Protein AF-A0A1E3A110-F1 (afdb_monomer)

Radius of gyration: 11.61 Å; Cα contacts (8 Å, |Δi|>4): 97; chains: 1; bounding box: 21×27×36 Å

Organism: NCBI:txid1432052

Structure (mmCIF, N/CA/C/O backbone):
data_AF-A0A1E3A110-F1
#
_entry.id   AF-A0A1E3A110-F1
#
loop_
_atom_site.group_PDB
_atom_site.id
_atom_site.type_symbol
_atom_site.label_atom_id
_atom_site.label_alt_id
_atom_site.label_comp_id
_atom_site.label_asym_id
_atom_site.label_entity_id
_atom_site.label_seq_id
_atom_site.pdbx_PDB_ins_code
_atom_site.Cartn_x
_atom_site.Cartn_y
_atom_site.Cartn_z
_atom_site.occupancy
_atom_site.B_iso_or_equiv
_atom_site.auth_seq_id
_atom_site.auth_comp_id
_atom_site.auth_asym_id
_atom_site.auth_atom_id
_atom_site.pdbx_PDB_model_num
ATOM 1 N N . MET A 1 1 ? 4.057 -2.380 -1.190 1.00 76.62 1 MET A N 1
ATOM 2 C CA . MET A 1 1 ? 4.563 -1.291 -2.072 1.00 76.62 1 MET A CA 1
ATOM 3 C C . MET A 1 1 ? 3.905 0.024 -1.655 1.00 76.62 1 MET A C 1
ATOM 5 O O . MET A 1 1 ? 2.774 -0.041 -1.193 1.00 76.62 1 MET A O 1
ATOM 9 N N . ILE A 1 2 ? 4.571 1.180 -1.798 1.00 79.44 2 ILE A N 1
ATOM 10 C CA . ILE A 1 2 ? 4.046 2.498 -1.375 1.00 79.44 2 ILE A CA 1
ATOM 11 C C . ILE A 1 2 ? 3.789 3.396 -2.593 1.00 79.44 2 ILE A C 1
ATOM 13 O O . ILE A 1 2 ? 4.657 3.540 -3.454 1.00 79.44 2 ILE A O 1
ATOM 17 N N . ILE A 1 3 ? 2.626 4.049 -2.634 1.00 80.62 3 ILE A N 1
ATOM 18 C CA . ILE A 1 3 ? 2.294 5.089 -3.615 1.00 80.62 3 ILE A CA 1
ATOM 19 C C . ILE A 1 3 ? 2.742 6.443 -3.060 1.00 80.62 3 ILE A C 1
ATOM 21 O O . ILE A 1 3 ? 2.121 6.996 -2.150 1.00 80.62 3 ILE A O 1
ATOM 25 N N . VAL A 1 4 ? 3.829 6.982 -3.612 1.00 74.88 4 VAL A N 1
ATOM 26 C CA . VAL A 1 4 ? 4.444 8.231 -3.129 1.00 74.88 4 VAL A CA 1
ATOM 27 C C . VAL A 1 4 ? 3.632 9.483 -3.460 1.00 74.88 4 VAL A C 1
ATOM 29 O O . VAL A 1 4 ? 3.719 10.459 -2.726 1.00 74.88 4 VAL A O 1
ATOM 32 N N . ASP A 1 5 ? 2.808 9.466 -4.512 1.00 71.44 5 ASP A N 1
ATOM 33 C CA . ASP A 1 5 ? 1.936 10.603 -4.855 1.00 71.44 5 ASP A CA 1
ATOM 34 C C . ASP A 1 5 ? 0.862 10.843 -3.774 1.00 71.44 5 ASP A C 1
ATOM 36 O O . ASP A 1 5 ? 0.508 11.977 -3.452 1.00 71.44 5 ASP A O 1
ATOM 40 N N . 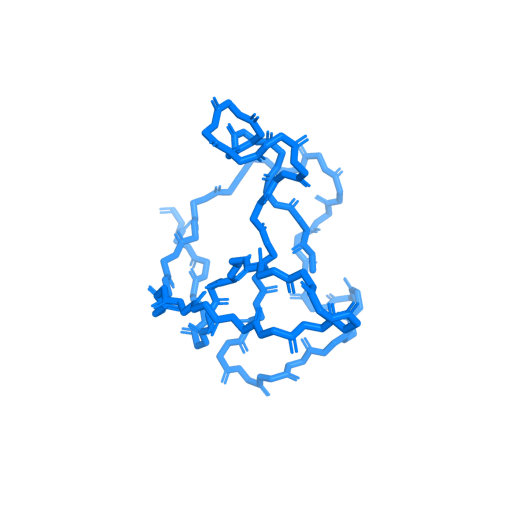ALA A 1 6 ? 0.452 9.777 -3.077 1.00 68.31 6 ALA A N 1
ATOM 41 C CA . ALA A 1 6 ? -0.434 9.877 -1.922 1.00 68.31 6 ALA A CA 1
ATOM 42 C C . ALA A 1 6 ? 0.237 10.510 -0.682 1.00 68.31 6 ALA A C 1
ATOM 44 O O . ALA A 1 6 ? -0.447 10.848 0.287 1.00 68.31 6 ALA A O 1
ATOM 45 N N . ALA A 1 7 ? 1.556 10.756 -0.707 1.00 63.34 7 ALA A N 1
ATOM 46 C CA . ALA A 1 7 ? 2.248 11.463 0.371 1.00 63.34 7 ALA A CA 1
ATOM 47 C C . ALA A 1 7 ? 1.749 12.910 0.561 1.00 63.34 7 ALA A C 1
ATOM 49 O O . ALA A 1 7 ? 1.974 13.510 1.613 1.00 63.34 7 ALA A O 1
ATOM 50 N N . ALA A 1 8 ? 1.032 13.467 -0.423 1.00 61.25 8 ALA A N 1
ATOM 51 C CA . ALA A 1 8 ? 0.380 14.768 -0.304 1.00 61.25 8 ALA A CA 1
ATOM 52 C C . ALA A 1 8 ? -0.802 14.782 0.690 1.00 61.25 8 ALA A C 1
ATOM 54 O O . ALA A 1 8 ? -1.096 15.840 1.249 1.00 61.25 8 ALA A O 1
ATOM 55 N N . CYS A 1 9 ? -1.475 13.646 0.931 1.00 63.91 9 CYS A N 1
ATOM 56 C CA . CYS A 1 9 ? -2.583 13.549 1.894 1.00 63.91 9 CYS A CA 1
ATOM 57 C C . CYS A 1 9 ? -2.201 12.828 3.194 1.00 63.91 9 CYS A C 1
ATOM 59 O O . CYS A 1 9 ? -2.691 13.194 4.262 1.00 63.91 9 CYS A O 1
ATOM 61 N N . CYS A 1 10 ? -1.304 11.846 3.117 1.00 59.72 10 CYS A N 1
ATOM 62 C CA . CYS A 1 10 ? -0.830 11.048 4.242 1.00 59.72 10 CYS A CA 1
ATOM 63 C C . CYS A 1 10 ? 0.694 11.013 4.123 1.00 59.72 10 CYS A C 1
ATOM 65 O O . CYS A 1 10 ? 1.187 10.285 3.280 1.00 59.72 10 CYS A O 1
ATOM 67 N N . GLN A 1 11 ? 1.441 11.819 4.891 1.00 61.88 11 GLN A N 1
ATOM 68 C CA . GLN A 1 11 ? 2.882 12.135 4.714 1.00 61.88 11 GLN A CA 1
ATOM 69 C C . GLN A 1 11 ? 3.853 10.940 4.517 1.00 61.88 11 GLN A C 1
ATOM 71 O O . GLN A 1 11 ? 5.023 11.156 4.208 1.00 61.88 11 GLN A O 1
ATOM 76 N N . LEU A 1 12 ? 3.381 9.703 4.691 1.00 67.44 12 LEU A N 1
ATOM 77 C CA . LEU A 1 12 ? 4.100 8.436 4.539 1.00 67.44 12 LEU A CA 1
ATOM 78 C C . LEU A 1 12 ? 3.807 7.708 3.202 1.00 67.44 12 LEU A C 1
ATOM 80 O O . LEU A 1 12 ? 4.466 6.721 2.891 1.00 67.44 12 LEU A O 1
ATOM 84 N N . GLY A 1 13 ? 2.868 8.207 2.388 1.00 81.00 13 GLY A N 1
ATOM 85 C CA . GLY A 1 13 ? 2.303 7.503 1.232 1.00 81.00 13 GLY A CA 1
ATOM 86 C C . GLY A 1 13 ? 1.144 6.577 1.625 1.00 81.00 13 GLY A C 1
ATOM 87 O O . GLY A 1 13 ? 0.697 6.585 2.770 1.00 81.00 13 GLY A O 1
ATOM 88 N N . ILE A 1 14 ? 0.636 5.801 0.664 1.00 87.81 14 ILE A N 1
ATOM 89 C CA . ILE A 1 14 ? -0.367 4.747 0.902 1.00 87.81 14 ILE A CA 1
ATOM 90 C C . ILE A 1 14 ? 0.228 3.410 0.481 1.00 87.81 14 ILE A C 1
ATOM 92 O O . ILE A 1 14 ? 0.725 3.269 -0.640 1.00 87.81 14 ILE A O 1
ATOM 96 N N . GLU A 1 15 ? 0.167 2.430 1.373 1.00 89.50 15 GLU A N 1
ATOM 97 C CA . G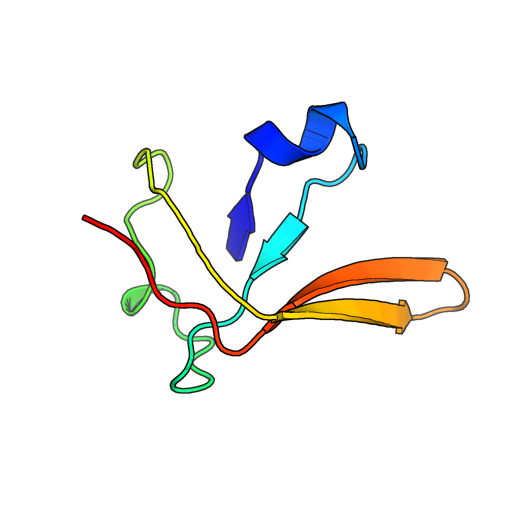LU A 1 15 ? 0.548 1.058 1.063 1.00 89.50 15 GLU A CA 1
ATOM 98 C C . GLU A 1 15 ? -0.535 0.375 0.232 1.00 89.50 15 GLU A C 1
ATOM 100 O O . GLU A 1 15 ? -1.723 0.633 0.416 1.00 89.50 15 GLU A O 1
ATOM 105 N N . PHE A 1 16 ? -0.153 -0.514 -0.682 1.00 90.94 16 PHE A N 1
ATOM 106 C CA . PHE A 1 16 ? -1.122 -1.375 -1.352 1.00 90.94 16 PHE A CA 1
ATOM 107 C C . PHE A 1 16 ? -0.646 -2.817 -1.467 1.00 90.94 16 PHE A C 1
ATOM 109 O O . PHE A 1 16 ? 0.549 -3.087 -1.635 1.00 90.94 16 PHE A O 1
ATOM 116 N N . ILE A 1 17 ? -1.623 -3.718 -1.396 1.00 91.44 17 ILE A N 1
ATOM 117 C CA . ILE A 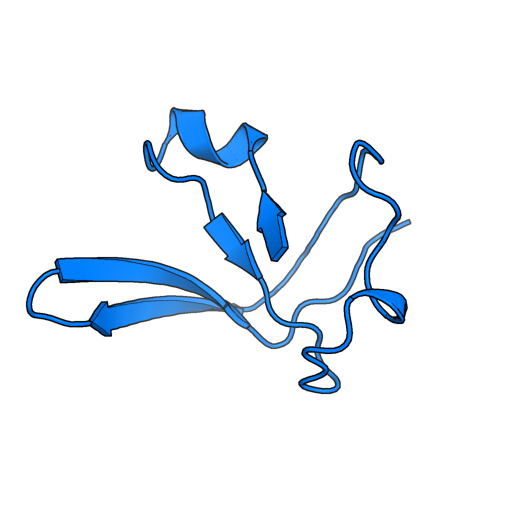1 17 ? -1.470 -5.168 -1.487 1.00 91.44 17 ILE A CA 1
ATOM 118 C C . ILE A 1 17 ? -2.267 -5.655 -2.695 1.00 91.44 17 ILE A C 1
ATOM 120 O O . ILE A 1 17 ? -3.452 -5.329 -2.846 1.00 91.44 17 ILE A O 1
ATOM 124 N N . LEU A 1 18 ? -1.615 -6.442 -3.551 1.00 91.62 18 LEU A N 1
ATOM 125 C CA . LEU A 1 18 ? -2.237 -7.045 -4.727 1.00 91.62 18 LEU A CA 1
ATOM 126 C C . LEU A 1 18 ? -3.380 -7.983 -4.330 1.00 91.62 18 LEU A C 1
ATOM 128 O O . LEU A 1 18 ? -3.364 -8.624 -3.282 1.00 91.62 18 LEU A O 1
ATOM 132 N N . LYS A 1 19 ? -4.372 -8.127 -5.204 1.00 90.19 19 LYS A N 1
ATOM 133 C CA . LYS A 1 19 ? -5.530 -9.007 -4.986 1.00 90.19 19 LYS A CA 1
ATOM 134 C C . LYS A 1 19 ? -5.196 -10.482 -4.756 1.00 90.19 19 LYS A C 1
ATOM 136 O O . LYS A 1 19 ? -5.963 -11.187 -4.106 1.00 90.19 19 LYS A O 1
ATOM 141 N N . ASN A 1 20 ? -4.061 -10.949 -5.269 1.00 87.44 20 ASN A N 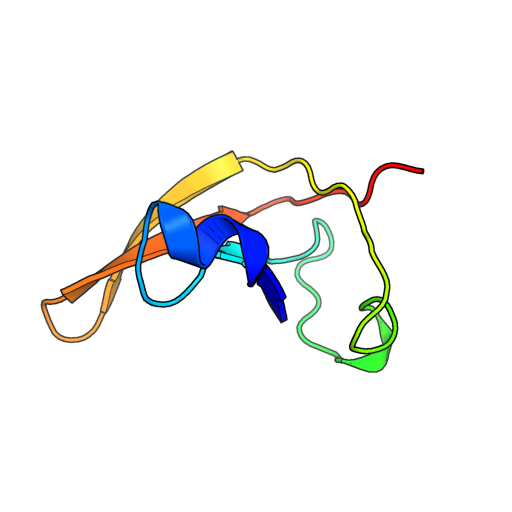1
ATOM 142 C CA . ASN A 1 20 ? -3.545 -12.293 -5.001 1.00 87.44 20 ASN A CA 1
ATOM 143 C C . ASN A 1 20 ? -2.867 -12.420 -3.620 1.00 87.44 20 ASN A C 1
ATOM 145 O O . ASN A 1 20 ? -2.443 -13.516 -3.263 1.00 87.44 20 ASN A O 1
ATOM 149 N N . GLY A 1 21 ? -2.766 -11.325 -2.860 1.00 86.31 21 GLY A N 1
ATOM 150 C CA . GLY A 1 21 ? -2.086 -11.259 -1.571 1.00 86.31 21 GLY A CA 1
ATOM 151 C C . GLY A 1 21 ? -0.568 -11.391 -1.666 1.00 86.31 21 GLY A C 1
ATOM 152 O O . GLY A 1 21 ? 0.055 -11.697 -0.656 1.00 86.31 21 GLY A O 1
ATOM 153 N N . SER A 1 22 ? 0.028 -11.229 -2.853 1.00 87.75 22 SER A N 1
ATOM 154 C CA . SER A 1 22 ? 1.469 -11.403 -3.008 1.00 87.75 22 SER A CA 1
ATOM 155 C C . SER A 1 22 ? 2.254 -10.259 -2.373 1.00 87.75 22 SER A C 1
ATOM 157 O O . SER A 1 22 ? 1.963 -9.076 -2.571 1.00 87.75 22 SER A O 1
ATOM 159 N N . GLU A 1 23 ? 3.291 -10.642 -1.639 1.00 86.38 23 GLU A N 1
ATOM 160 C CA . GLU A 1 23 ? 4.295 -9.755 -1.055 1.00 86.38 23 GLU A CA 1
ATOM 161 C C . GLU A 1 23 ? 5.626 -9.835 -1.823 1.00 86.38 23 GLU A C 1
ATOM 163 O O . GLU A 1 23 ? 6.576 -9.131 -1.477 1.00 86.38 23 GLU A O 1
ATOM 168 N N . ASP A 1 24 ? 5.712 -10.680 -2.861 1.00 89.19 24 ASP A N 1
ATOM 169 C CA . ASP A 1 24 ? 6.918 -10.823 -3.675 1.00 89.19 24 ASP A CA 1
ATOM 170 C C . ASP A 1 24 ? 7.134 -9.545 -4.504 1.00 89.19 24 ASP A C 1
ATOM 172 O O . ASP A 1 24 ? 6.279 -9.202 -5.324 1.00 89.19 24 ASP A O 1
ATOM 176 N N . PRO A 1 25 ? 8.268 -8.835 -4.346 1.00 87.31 25 PRO A N 1
ATOM 177 C CA . PRO A 1 25 ? 8.573 -7.641 -5.130 1.00 87.31 25 PRO A CA 1
ATOM 178 C C . PRO A 1 25 ? 8.522 -7.862 -6.646 1.00 87.31 25 PRO A C 1
ATOM 180 O O . PRO A 1 25 ? 8.290 -6.902 -7.376 1.00 87.31 25 PRO A O 1
ATOM 183 N N . ALA A 1 26 ? 8.740 -9.095 -7.121 1.00 90.94 26 ALA A N 1
ATOM 184 C CA . ALA A 1 26 ? 8.675 -9.437 -8.540 1.00 90.94 26 ALA A CA 1
ATOM 185 C C . ALA A 1 26 ? 7.254 -9.365 -9.126 1.00 90.94 26 ALA A C 1
ATOM 187 O O . ALA A 1 26 ? 7.113 -9.228 -10.340 1.00 90.94 26 ALA A O 1
ATOM 188 N N . ASP A 1 27 ? 6.218 -9.432 -8.284 1.00 90.56 27 ASP A N 1
ATOM 189 C CA . ASP A 1 27 ? 4.818 -9.303 -8.706 1.00 90.56 27 ASP A CA 1
ATOM 190 C C . ASP A 1 27 ? 4.357 -7.836 -8.791 1.00 90.56 27 ASP A C 1
ATOM 192 O O . ASP A 1 27 ? 3.254 -7.555 -9.265 1.00 90.56 27 ASP A O 1
ATOM 196 N N . TYR A 1 28 ? 5.192 -6.890 -8.350 1.00 90.81 28 TYR A N 1
ATOM 197 C CA . TYR A 1 28 ? 4.913 -5.458 -8.412 1.00 90.81 28 TYR A CA 1
ATOM 198 C C . TYR A 1 28 ? 5.592 -4.801 -9.628 1.00 90.81 28 TYR A C 1
ATOM 200 O O . TYR A 1 28 ? 6.613 -5.288 -10.117 1.00 90.81 28 TYR A O 1
ATOM 208 N N . PRO A 1 29 ? 5.065 -3.658 -10.108 1.00 90.25 29 PRO A N 1
ATOM 209 C CA . PRO A 1 29 ? 5.727 -2.846 -11.125 1.00 90.25 29 PRO A CA 1
ATOM 210 C C . PRO A 1 29 ? 7.143 -2.440 -10.708 1.00 90.25 29 PRO A C 1
ATOM 212 O O . PRO A 1 29 ? 7.422 -2.243 -9.521 1.00 90.25 29 PRO A O 1
ATOM 215 N N . GLU A 1 30 ? 8.022 -2.237 -11.6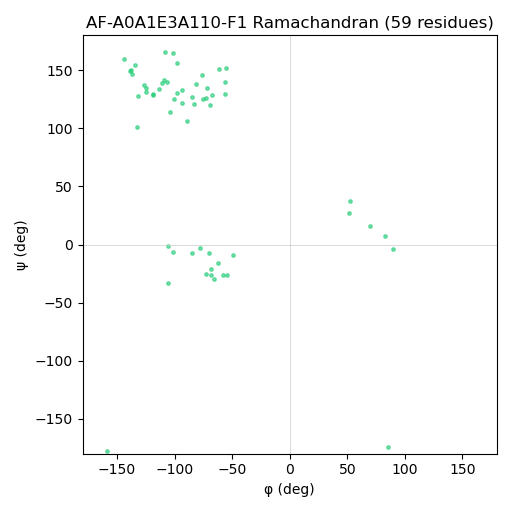92 1.00 90.50 30 GLU A N 1
ATOM 216 C CA . GLU A 1 30 ? 9.365 -1.716 -11.438 1.00 90.50 30 GLU A CA 1
ATOM 217 C C . GLU A 1 30 ? 9.297 -0.379 -10.688 1.00 90.50 30 GLU A C 1
ATOM 219 O O . GLU A 1 30 ? 8.460 0.483 -10.977 1.00 90.50 30 GLU A O 1
ATOM 224 N N . ALA A 1 31 ? 10.201 -0.186 -9.727 1.00 87.38 31 ALA A N 1
ATOM 225 C CA . ALA A 1 31 ? 10.248 1.034 -8.934 1.00 87.38 31 ALA A CA 1
ATOM 226 C C . ALA A 1 31 ? 10.392 2.279 -9.830 1.00 87.38 31 ALA A C 1
ATOM 228 O O . ALA A 1 31 ? 11.277 2.350 -10.680 1.00 87.38 31 ALA A O 1
ATOM 229 N N . GLY A 1 32 ? 9.532 3.277 -9.608 1.00 86.38 32 GLY A N 1
ATOM 230 C CA . GLY A 1 32 ? 9.480 4.501 -10.416 1.00 86.38 32 GLY A CA 1
ATOM 231 C C . GLY A 1 32 ? 8.544 4.431 -11.627 1.00 86.38 32 GLY A C 1
ATOM 232 O O . GLY A 1 32 ? 8.361 5.450 -12.289 1.00 86.38 32 GLY A O 1
ATOM 233 N N . THR A 1 33 ? 7.924 3.279 -11.898 1.00 88.94 33 THR A N 1
ATOM 234 C CA . THR A 1 33 ? 6.840 3.171 -12.884 1.00 88.94 33 THR A CA 1
ATOM 235 C C . THR A 1 33 ? 5.611 3.927 -12.386 1.00 88.94 33 THR A C 1
ATOM 237 O O . THR A 1 33 ? 5.153 3.703 -11.265 1.00 88.94 33 THR A O 1
ATOM 240 N N . GLU A 1 34 ? 5.066 4.811 -13.220 1.00 89.12 34 GLU A N 1
ATOM 241 C CA . GLU A 1 34 ? 3.771 5.437 -12.959 1.00 89.12 34 GLU A CA 1
ATOM 242 C C . GLU A 1 34 ? 2.662 4.405 -13.177 1.00 89.12 34 GLU A C 1
ATOM 244 O O . GLU A 1 34 ? 2.598 3.765 -14.227 1.00 89.12 34 GLU A O 1
ATOM 249 N N . VAL A 1 35 ? 1.808 4.226 -12.171 1.00 89.31 35 VAL A N 1
ATOM 250 C CA . VAL A 1 35 ? 0.697 3.273 -12.208 1.00 89.31 35 VAL A CA 1
ATOM 251 C C . VAL A 1 35 ? -0.556 3.876 -11.595 1.00 89.31 35 VAL A C 1
ATOM 253 O O . VAL A 1 35 ? -0.489 4.658 -10.646 1.00 89.31 35 VAL A O 1
ATOM 256 N N . CYS A 1 36 ? -1.706 3.443 -12.099 1.00 89.94 36 CYS A N 1
ATOM 257 C CA . CYS A 1 36 ? -2.996 3.646 -11.457 1.00 89.94 36 CYS A CA 1
ATOM 258 C C . CYS A 1 36 ? -3.359 2.377 -10.683 1.00 89.94 36 CYS A C 1
ATOM 260 O O . CYS A 1 36 ? -3.299 1.278 -11.226 1.00 89.94 36 CYS A O 1
ATOM 262 N N . VAL A 1 37 ? -3.745 2.512 -9.416 1.00 90.00 37 VAL A N 1
ATOM 263 C CA . VAL A 1 37 ? -4.125 1.377 -8.563 1.00 90.00 37 VAL A CA 1
ATOM 264 C C . VAL A 1 37 ? -5.522 1.624 -8.012 1.00 90.00 37 VAL A C 1
ATOM 266 O O . VAL A 1 37 ? -5.823 2.725 -7.551 1.00 90.00 37 VAL A O 1
ATOM 269 N N . ALA A 1 38 ? -6.375 0.603 -8.049 1.00 91.31 38 ALA A N 1
ATOM 270 C CA . ALA A 1 38 ? -7.693 0.630 -7.427 1.00 91.31 38 ALA A CA 1
ATOM 271 C C . ALA A 1 38 ? -7.839 -0.550 -6.468 1.00 91.31 38 ALA A C 1
ATOM 273 O O . ALA A 1 38 ? -7.562 -1.688 -6.832 1.00 91.31 38 ALA A O 1
ATOM 274 N N . GLY A 1 39 ? -8.301 -0.277 -5.252 1.00 91.69 39 GLY A N 1
ATOM 275 C CA . GLY A 1 39 ? -8.479 -1.280 -4.208 1.00 91.69 39 GLY A CA 1
ATOM 276 C C . GLY A 1 39 ? -9.479 -0.819 -3.156 1.00 91.69 39 GLY A C 1
ATOM 277 O O . GLY A 1 39 ? -10.076 0.256 -3.261 1.00 91.69 39 GLY A O 1
ATOM 278 N N . GLU A 1 40 ? -9.668 -1.641 -2.134 1.00 93.50 40 GLU A N 1
ATOM 279 C CA . GLU A 1 40 ? -10.468 -1.291 -0.968 1.00 93.50 40 GLU A CA 1
ATOM 280 C C . GLU A 1 40 ? -9.614 -0.490 0.018 1.00 93.50 40 GLU A C 1
ATOM 282 O O . GLU A 1 40 ? -8.587 -0.970 0.497 1.00 93.50 40 GLU A O 1
ATOM 287 N N . PHE A 1 41 ? -10.045 0.734 0.324 1.00 91.38 41 PHE A N 1
ATOM 288 C CA . PHE A 1 41 ? -9.389 1.567 1.324 1.00 91.38 41 PHE A CA 1
ATOM 289 C C . PHE A 1 41 ? -9.724 1.084 2.730 1.00 91.38 41 PHE A C 1
ATOM 291 O O . PHE A 1 41 ? -10.896 1.010 3.110 1.00 91.38 41 PHE A O 1
ATOM 298 N N . GLN A 1 42 ? -8.688 0.817 3.514 1.00 91.81 42 GLN A N 1
ATOM 299 C CA . GLN A 1 42 ? -8.816 0.397 4.898 1.00 91.81 42 GLN A CA 1
ATOM 300 C C . GLN A 1 42 ? -7.848 1.170 5.796 1.00 91.81 42 GLN A C 1
ATOM 302 O O . GLN A 1 42 ? -6.802 1.655 5.360 1.00 91.81 42 GLN A O 1
ATOM 307 N N . LEU A 1 43 ? -8.226 1.262 7.069 1.00 91.38 43 LEU A N 1
ATOM 308 C CA . LEU A 1 43 ? -7.371 1.745 8.143 1.00 91.38 43 LEU A CA 1
ATOM 309 C C . LEU A 1 43 ? -7.002 0.566 9.038 1.00 91.38 43 LEU A C 1
ATOM 311 O O . LEU A 1 43 ? -7.852 -0.288 9.302 1.00 91.38 43 LEU A O 1
ATOM 315 N N . TYR A 1 44 ? -5.765 0.537 9.516 1.00 90.75 44 TYR A N 1
ATOM 316 C CA . TYR A 1 44 ? -5.313 -0.439 10.502 1.00 90.75 44 TYR A CA 1
ATOM 317 C C . TYR A 1 44 ? -4.446 0.239 11.559 1.00 90.75 44 TYR A C 1
ATOM 319 O O . TYR A 1 44 ? -3.790 1.239 11.278 1.00 90.75 44 TYR A O 1
ATOM 327 N N . ASP A 1 45 ? -4.474 -0.293 12.778 1.00 93.50 45 ASP A N 1
ATOM 328 C CA . ASP A 1 45 ? -3.658 0.195 13.885 1.00 93.50 45 ASP A CA 1
ATOM 329 C C . ASP A 1 45 ? -2.439 -0.715 14.065 1.00 93.50 45 ASP A C 1
ATOM 331 O O . ASP A 1 45 ? -2.585 -1.925 14.264 1.00 93.50 45 ASP A O 1
ATOM 335 N N . GLU A 1 46 ? -1.245 -0.133 14.034 1.00 90.31 46 GLU A N 1
ATOM 336 C CA . GLU A 1 46 ? 0.022 -0.810 14.310 1.00 90.31 46 GLU A CA 1
ATOM 337 C C . GLU A 1 46 ? 0.830 0.037 15.297 1.00 90.31 46 GLU A C 1
ATOM 339 O O . GLU A 1 46 ? 0.960 1.247 15.141 1.00 90.31 46 GLU A O 1
ATOM 344 N N . ASP A 1 47 ? 1.285 -0.581 16.390 1.00 92.56 47 ASP A N 1
ATOM 345 C CA . ASP A 1 47 ? 2.025 0.091 17.472 1.00 92.56 47 ASP A CA 1
ATOM 346 C C . ASP A 1 47 ? 1.351 1.359 18.053 1.00 92.56 47 ASP A C 1
ATOM 348 O O . ASP A 1 47 ? 1.995 2.230 18.637 1.00 92.56 47 ASP A O 1
ATOM 352 N N . GLY A 1 48 ? 0.018 1.434 17.968 1.00 91.50 48 GLY A N 1
ATOM 353 C CA . GLY A 1 48 ? -0.769 2.572 18.457 1.00 91.50 48 GLY A CA 1
ATOM 354 C C . GLY A 1 48 ? -0.851 3.7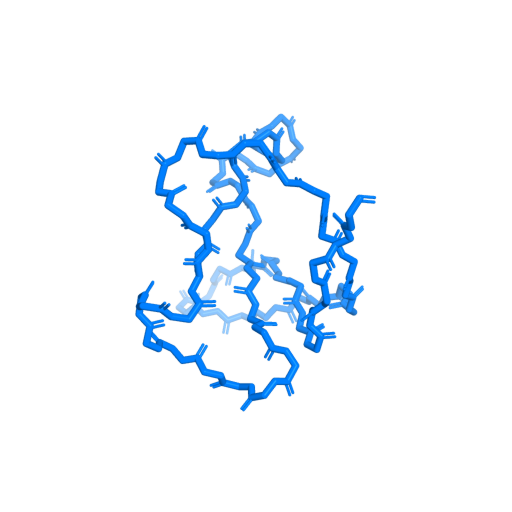49 17.482 1.00 91.50 48 GLY A C 1
ATOM 355 O O . GLY A 1 48 ? -1.401 4.789 17.849 1.00 91.50 48 GLY A O 1
ATOM 356 N N . GLU A 1 49 ? -0.346 3.585 16.261 1.00 89.00 49 GLU A N 1
ATOM 357 C CA . GLU A 1 49 ? -0.516 4.518 15.153 1.00 89.00 49 GLU A CA 1
ATOM 358 C C . GLU A 1 49 ? -1.492 3.942 14.120 1.00 89.00 49 GLU A C 1
ATOM 360 O O . GLU A 1 49 ? -1.483 2.747 13.829 1.00 89.00 49 GLU A O 1
ATOM 365 N N . THR A 1 50 ? -2.363 4.795 13.576 1.00 88.56 50 THR A N 1
ATOM 366 C CA . THR A 1 50 ? -3.326 4.397 12.545 1.00 88.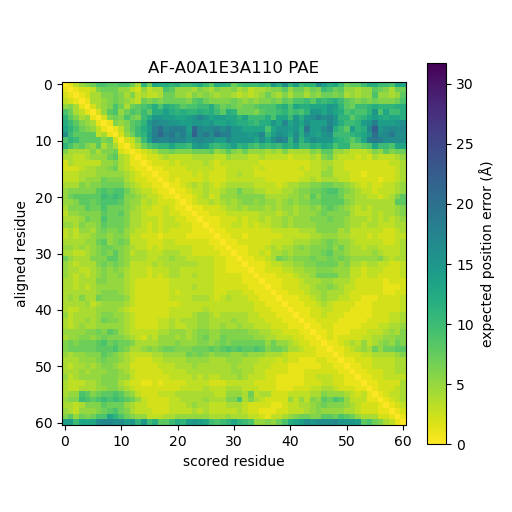56 50 THR A CA 1
ATOM 367 C C . THR A 1 50 ? -2.736 4.662 11.164 1.00 88.56 50 THR A C 1
ATOM 369 O O . THR A 1 50 ? -2.436 5.807 10.814 1.00 88.56 50 THR A O 1
ATOM 372 N N . TYR A 1 51 ? -2.639 3.612 10.360 1.00 88.25 51 TYR A N 1
ATOM 373 C CA . TYR A 1 51 ? -2.134 3.623 8.994 1.00 88.25 51 TYR A CA 1
ATOM 374 C C . TYR A 1 51 ? -3.261 3.426 7.985 1.00 88.25 51 TYR A C 1
ATOM 376 O O . TYR A 1 51 ? -4.382 3.042 8.328 1.00 88.25 51 TYR A O 1
ATOM 384 N N . CYS A 1 52 ? -2.959 3.706 6.720 1.00 88.56 52 CYS A N 1
ATOM 385 C CA . CYS A 1 52 ? -3.889 3.535 5.616 1.00 88.56 52 CYS A CA 1
ATOM 386 C C . CYS A 1 52 ? -3.270 2.682 4.512 1.00 88.56 52 CYS A C 1
ATOM 388 O O . CYS A 1 52 ? -2.112 2.867 4.134 1.00 88.56 52 CYS A O 1
ATOM 390 N N . HIS A 1 53 ? -4.070 1.762 3.981 1.00 91.19 53 HIS A N 1
ATOM 391 C CA . HIS A 1 53 ? -3.663 0.892 2.884 1.00 91.19 53 HIS A CA 1
ATOM 392 C C . HIS A 1 53 ? -4.813 0.604 1.917 1.00 91.19 53 HIS A C 1
ATOM 394 O O . HIS A 1 53 ? -5.993 0.751 2.252 1.00 91.19 53 HIS A O 1
ATOM 400 N N . LEU A 1 54 ? -4.451 0.198 0.704 1.00 92.06 54 LEU A N 1
ATOM 401 C CA . LEU A 1 54 ? -5.349 -0.343 -0.305 1.00 92.06 54 LEU A CA 1
ATOM 402 C C . LEU A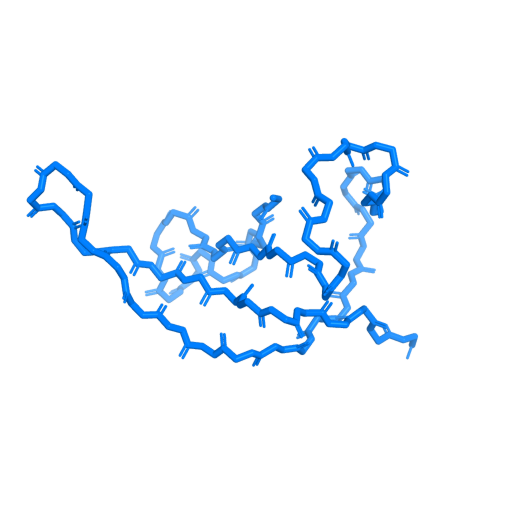 1 54 ? -5.164 -1.859 -0.384 1.00 92.06 54 LEU A C 1
ATOM 404 O O . LEU A 1 54 ? -4.122 -2.361 -0.813 1.00 92.06 54 LEU A O 1
ATOM 408 N N . VAL A 1 55 ? -6.194 -2.605 -0.006 1.00 91.62 55 VAL A N 1
ATOM 409 C CA . VAL A 1 55 ? -6.204 -4.070 -0.111 1.00 91.62 55 VAL A CA 1
ATOM 410 C C . VAL A 1 55 ? -7.007 -4.522 -1.320 1.00 91.62 55 VAL A C 1
ATOM 412 O O . VAL A 1 55 ? -7.784 -3.757 -1.892 1.00 91.62 55 VAL A O 1
ATOM 415 N N . SER A 1 56 ? -6.842 -5.789 -1.705 1.00 88.69 56 SER A N 1
ATOM 416 C CA . SER A 1 56 ? -7.495 -6.351 -2.894 1.00 88.69 56 SER A CA 1
ATOM 417 C C . SER A 1 56 ? -7.247 -5.509 -4.149 1.00 88.69 56 SER A C 1
ATOM 419 O O . SER A 1 56 ? -8.152 -5.319 -4.961 1.00 88.69 56 SER A O 1
ATOM 421 N N . SER A 1 57 ? -6.035 -4.964 -4.269 1.00 89.31 57 SER A N 1
ATOM 422 C CA . SER A 1 57 ? -5.733 -3.950 -5.268 1.00 89.31 57 SER A CA 1
ATOM 423 C C . SER A 1 57 ? -5.462 -4.564 -6.636 1.00 89.31 57 SER A C 1
ATOM 425 O O . SER A 1 57 ? -4.741 -5.561 -6.752 1.00 89.31 57 SER A O 1
ATOM 427 N N . ASP A 1 58 ? -6.012 -3.924 -7.660 1.00 90.94 58 ASP A N 1
ATOM 428 C CA . ASP A 1 58 ? -5.774 -4.189 -9.072 1.00 90.94 58 ASP A CA 1
ATOM 429 C C . ASP A 1 58 ? -4.996 -2.998 -9.674 1.00 90.94 58 ASP A C 1
ATOM 431 O O . ASP A 1 58 ? -5.268 -1.831 -9.366 1.00 90.94 58 ASP A O 1
ATOM 435 N N . ILE A 1 59 ? -4.013 -3.294 -10.528 1.00 89.44 59 ILE A N 1
ATOM 436 C CA . ILE A 1 59 ? -3.289 -2.282 -11.310 1.00 89.44 59 ILE A CA 1
ATOM 437 C C . ILE A 1 59 ? -4.107 -2.011 -12.573 1.00 89.44 59 ILE A C 1
ATOM 439 O O . ILE A 1 59 ? -4.481 -2.945 -13.284 1.00 89.44 59 ILE A O 1
ATOM 443 N N . LEU A 1 60 ? -4.409 -0.742 -12.826 1.00 86.94 60 LEU A N 1
ATOM 444 C CA . LEU A 1 60 ? -5.145 -0.286 -13.998 1.00 86.94 60 LEU A CA 1
ATOM 445 C C . LEU A 1 60 ? -4.150 0.103 -15.101 1.00 86.94 60 LEU A C 1
ATOM 447 O O . LEU A 1 60 ? -3.184 0.815 -14.822 1.00 86.94 60 LEU A O 1
ATOM 451 N N . GLU A 1 61 ? -4.400 -0.374 -16.323 1.00 74.00 61 GLU A N 1
ATOM 452 C CA . GLU A 1 61 ? -3.665 0.005 -17.545 1.00 74.00 61 GLU A CA 1
ATOM 453 C C . GLU A 1 61 ? -4.055 1.395 -18.068 1.00 74.00 61 GLU A C 1
ATOM 455 O O . GLU A 1 61 ? -5.253 1.763 -17.971 1.00 74.00 61 GLU A O 1
#

Secondary structure (DSSP, 8-state):
-EESGGGGTSTT-EEEEETT----GGGSPPTT---EEEEEEEEEEETTEEEEEEEEEEEE-

pLDDT: mean 85.38, std 9.1, range [59.72, 93.5]

Sequence (61 aa):
MIIVDAAACCQLGIEFILKNGSEDPADYPEAGTEVCVAGEFQLYDEDGETYCHLVSSDILE

Mean predicted aligned error: 4.96 Å

Foldseek 3Di:
DFDCVQCVPVVRGAAEAALVRDPPCVVDDDPPDDWDKDADWDWDDDPNDIHIYGYNIDIDD

Nearest PDB structures (foldseek):
  3gft-assem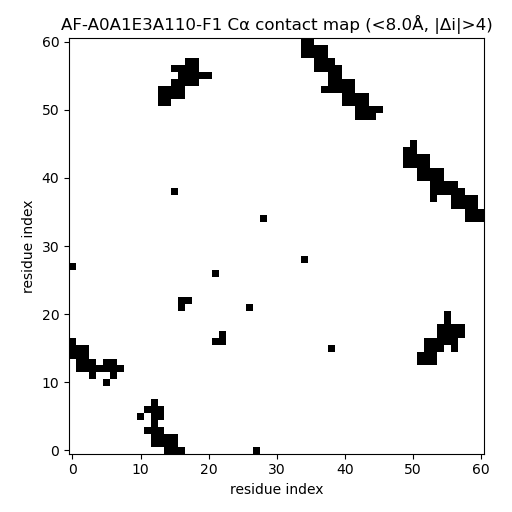bly5_E  TM=4.547E-01  e=2.509E+00  Homo sapiens
  7ycc-assembly2_B  TM=4.427E-01  e=2.866E+00  Homo sapiens
  8elr-assembly1_A  TM=4.380E-01  e=4.275E+00  Homo sapiens
  8pfh-assembly1_C  TM=4.574E-01  e=5.581E+00  Saccharomyces cerevisiae
  9c1a-assembly1_A  TM=4.564E-01  e=8.898E+00  Homo sapiens

Solvent-accessible surface area (backbone atoms only — not comparable to full-atom values): 3836 Å² total; per-residue (Å²): 97,70,41,67,79,45,28,82,83,37,84,85,27,33,38,48,36,41,60,86,66,61,84,58,69,86,81,48,78,64,90,88,63,88,76,47,74,50,52,50,82,46,76,49,77,57,98,88,43,80,46,56,35,26,38,64,23,44,79,54,132